Protein AF-A0A822JCQ7-F1 (afdb_monomer_lite)

pLDDT: mean 76.39, std 16.09, range [46.31, 95.25]

Radius of gyration: 12.15 Å; chains: 1; bounding box: 23×22×30 Å

Structure (mmCIF, N/CA/C/O backbone):
data_AF-A0A822JCQ7-F1
#
_entry.id   AF-A0A822JCQ7-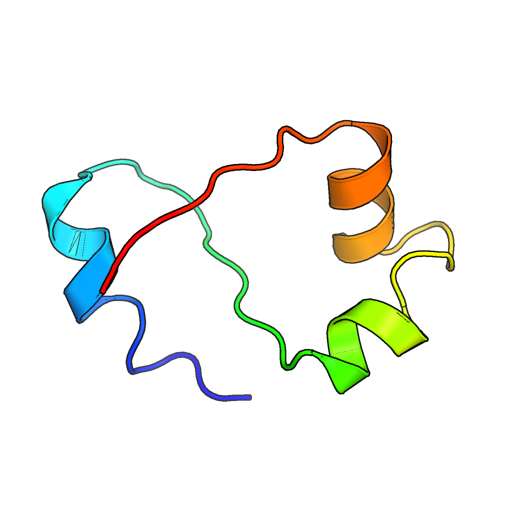F1
#
loop_
_atom_site.group_PDB
_atom_site.id
_atom_site.type_symbol
_atom_site.label_atom_id
_atom_site.label_alt_id
_atom_site.label_comp_id
_atom_site.label_asym_id
_atom_site.label_entity_id
_atom_site.label_seq_id
_atom_site.pdbx_PDB_ins_code
_atom_site.Cartn_x
_atom_site.Cartn_y
_atom_site.Cartn_z
_atom_site.occupancy
_atom_site.B_iso_or_equiv
_ato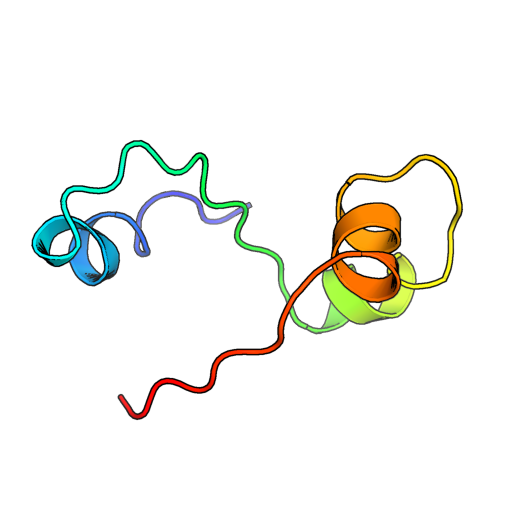m_site.auth_seq_id
_atom_site.auth_comp_id
_atom_site.auth_asym_id
_atom_site.auth_atom_id
_atom_site.pdbx_PDB_model_num
ATOM 1 N N . MET A 1 1 ? -7.896 -12.668 -3.589 1.00 46.31 1 MET A N 1
ATOM 2 C CA . MET A 1 1 ? -8.456 -11.344 -3.250 1.00 46.31 1 MET A CA 1
ATOM 3 C C . MET A 1 1 ? -9.287 -11.523 -2.002 1.00 46.31 1 MET A C 1
ATOM 5 O O . MET A 1 1 ? -10.251 -12.274 -2.045 1.00 46.31 1 MET A O 1
ATOM 9 N N . GLU A 1 2 ? -8.858 -10.953 -0.881 1.00 47.16 2 GLU A N 1
ATOM 10 C CA . GLU A 1 2 ? -9.496 -11.177 0.417 1.00 47.16 2 GLU A CA 1
ATOM 11 C C . GLU A 1 2 ? -10.072 -9.854 0.928 1.00 47.16 2 GLU A C 1
ATOM 13 O O . GLU A 1 2 ? -9.443 -9.103 1.660 1.00 47.16 2 GLU A O 1
ATOM 18 N N . THR A 1 3 ? -11.273 -9.531 0.454 1.00 54.28 3 THR A N 1
ATOM 19 C CA . THR A 1 3 ? -11.953 -8.245 0.693 1.00 54.28 3 THR A CA 1
ATOM 20 C C . THR A 1 3 ? -12.705 -8.210 2.032 1.00 54.28 3 THR A C 1
ATOM 22 O O . THR A 1 3 ? -13.160 -7.162 2.476 1.00 54.28 3 THR A O 1
ATOM 25 N N . VAL A 1 4 ? -12.855 -9.360 2.693 1.00 53.12 4 VAL A N 1
ATOM 26 C CA . VAL A 1 4 ? -13.913 -9.562 3.697 1.00 53.12 4 VAL A CA 1
ATOM 27 C C . VAL A 1 4 ? -13.460 -9.253 5.128 1.00 53.12 4 VAL A C 1
ATOM 29 O O . VAL A 1 4 ? -14.291 -8.911 5.960 1.00 53.12 4 VAL A O 1
ATOM 32 N N . ARG A 1 5 ? -12.155 -9.302 5.433 1.00 56.78 5 ARG A N 1
ATOM 33 C CA . ARG A 1 5 ? -11.663 -9.114 6.814 1.00 56.78 5 ARG A CA 1
ATOM 34 C C . ARG A 1 5 ? -11.272 -7.684 7.185 1.00 56.78 5 ARG A C 1
ATOM 36 O O . ARG A 1 5 ? -11.135 -7.395 8.366 1.00 56.78 5 ARG A O 1
ATOM 43 N N . LEU A 1 6 ? -11.125 -6.782 6.213 1.00 56.22 6 LEU A N 1
ATOM 44 C CA . LEU A 1 6 ? -10.709 -5.404 6.501 1.00 56.22 6 LEU A CA 1
ATOM 45 C C . LEU A 1 6 ? -11.872 -4.475 6.861 1.00 56.22 6 LEU A C 1
ATOM 47 O O . LEU A 1 6 ? -11.669 -3.509 7.587 1.00 56.22 6 LEU A O 1
ATOM 51 N N . TRP A 1 7 ? -13.090 -4.772 6.397 1.00 53.16 7 TRP A N 1
ATOM 52 C CA . TRP A 1 7 ? -14.275 -3.978 6.741 1.00 53.16 7 TRP A CA 1
ATOM 53 C C . TRP A 1 7 ? -14.528 -3.929 8.249 1.00 53.16 7 TRP A C 1
ATOM 55 O O . TRP A 1 7 ? -14.900 -2.878 8.761 1.00 53.16 7 TRP A O 1
ATOM 65 N N . ASP A 1 8 ? -14.268 -5.028 8.960 1.00 61.38 8 ASP A N 1
ATOM 66 C CA . ASP A 1 8 ? -14.439 -5.108 10.415 1.00 61.38 8 ASP A CA 1
ATOM 67 C C . ASP A 1 8 ? -13.449 -4.185 11.154 1.00 61.38 8 ASP A C 1
ATOM 69 O O . ASP A 1 8 ? -13.829 -3.440 12.055 1.00 61.38 8 ASP A O 1
ATOM 73 N N . VAL A 1 9 ? -12.199 -4.131 10.678 1.00 62.84 9 VAL A N 1
ATOM 74 C CA . VAL A 1 9 ? -11.123 -3.285 11.230 1.00 62.84 9 VAL A CA 1
ATOM 75 C C . VAL A 1 9 ? -11.307 -1.803 10.882 1.00 62.84 9 VAL A C 1
ATOM 77 O O . VAL A 1 9 ? -10.943 -0.927 11.663 1.00 62.84 9 VAL A O 1
ATOM 80 N N . LEU A 1 10 ? -11.867 -1.502 9.709 1.00 60.12 10 LEU A N 1
ATOM 81 C CA . LEU A 1 10 ? -11.999 -0.137 9.187 1.00 60.12 10 LEU A CA 1
ATOM 82 C C . LEU A 1 10 ? -13.347 0.522 9.491 1.00 60.12 10 LEU A C 1
ATOM 84 O O . LEU A 1 10 ? -13.460 1.746 9.413 1.00 60.12 10 LEU A O 1
ATOM 88 N N . SER A 1 11 ? -14.347 -0.269 9.885 1.00 58.94 11 SER A N 1
ATOM 89 C CA . SER A 1 11 ? -15.655 0.182 10.375 1.00 58.94 11 SER A CA 1
ATOM 90 C C . SER A 1 11 ? -15.593 1.374 11.354 1.00 58.94 11 SER A C 1
ATOM 92 O O . SER A 1 11 ? -16.376 2.318 11.189 1.00 58.94 11 SER A O 1
ATOM 94 N N . PRO A 1 12 ? -14.645 1.441 12.319 1.00 65.44 12 PRO A N 1
ATOM 95 C CA . PRO A 1 12 ? -14.593 2.537 13.287 1.00 65.44 12 PRO A CA 1
ATOM 96 C C . PRO A 1 12 ? -14.239 3.892 12.670 1.00 65.44 12 PRO A C 1
ATOM 98 O O . PRO A 1 12 ? -14.596 4.928 13.231 1.00 65.44 12 PRO A O 1
ATOM 101 N N . LEU A 1 13 ? -13.550 3.908 11.525 1.00 64.31 13 LEU A N 1
ATOM 102 C CA . LEU A 1 13 ? -13.060 5.142 10.918 1.00 64.31 13 LEU A CA 1
ATOM 103 C C . LEU A 1 13 ? -14.197 5.966 10.288 1.00 64.31 13 LEU A C 1
ATOM 105 O O . LEU A 1 13 ? -14.035 7.171 10.129 1.00 64.31 13 LEU A O 1
ATOM 109 N N . ARG A 1 14 ? -15.361 5.363 9.973 1.00 58.28 14 ARG A N 1
ATOM 110 C CA . ARG A 1 14 ? -16.523 6.003 9.303 1.00 58.28 14 ARG A CA 1
ATOM 111 C C . ARG A 1 14 ? -16.166 6.868 8.086 1.00 58.28 14 ARG A C 1
ATOM 113 O O . ARG A 1 14 ? -16.929 7.757 7.706 1.00 58.28 14 ARG A O 1
ATOM 120 N N . ILE A 1 15 ? -15.017 6.626 7.470 1.00 57.81 15 ILE A N 1
ATOM 121 C CA . ILE A 1 15 ? -14.628 7.323 6.254 1.00 57.81 15 ILE A CA 1
ATOM 122 C C . ILE A 1 15 ? -15.183 6.493 5.097 1.00 57.81 15 ILE A C 1
ATOM 124 O O . ILE A 1 15 ? -14.937 5.285 5.070 1.00 57.81 15 ILE A O 1
ATOM 128 N N . PRO A 1 16 ? -15.913 7.088 4.137 1.00 53.66 16 PRO A N 1
ATOM 129 C CA . PRO A 1 16 ? -16.257 6.427 2.885 1.00 53.66 16 PRO A CA 1
ATOM 130 C C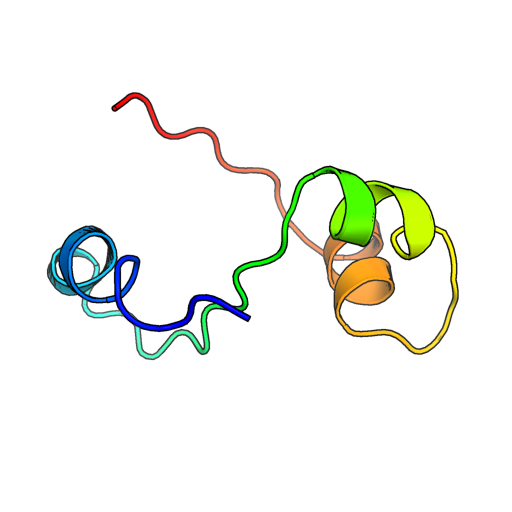 . PRO A 1 16 ? -14.987 6.299 2.032 1.00 53.66 16 PRO A C 1
ATOM 132 O O . PRO A 1 16 ? -14.821 6.964 1.015 1.00 53.66 16 PRO A O 1
ATOM 135 N N . LEU A 1 17 ? -14.037 5.493 2.496 1.00 58.75 17 LEU A N 1
ATOM 136 C CA . LEU A 1 17 ? -12.815 5.173 1.786 1.00 58.75 17 LEU A CA 1
ATOM 137 C C . LEU A 1 17 ? -13.018 3.815 1.132 1.00 58.75 17 LEU A C 1
ATOM 139 O O . LEU A 1 17 ? -13.216 2.801 1.800 1.00 58.75 17 LEU A O 1
ATOM 143 N N . TYR A 1 18 ? -12.960 3.805 -0.194 1.00 67.69 18 TYR A N 1
ATOM 144 C CA . TYR A 1 18 ? -12.704 2.590 -0.947 1.00 67.69 18 TYR A CA 1
ATOM 145 C C . TYR A 1 18 ? -11.322 2.078 -0.532 1.00 67.69 18 TYR A C 1
ATOM 147 O O . TYR A 1 18 ? -10.307 2.567 -1.025 1.00 67.69 18 TYR A O 1
ATOM 155 N N . VAL A 1 19 ? -11.270 1.144 0.420 1.00 75.38 19 VAL A N 1
ATOM 156 C CA . VAL A 1 19 ? -10.002 0.548 0.844 1.00 75.38 19 VAL A CA 1
ATOM 157 C C . VAL A 1 19 ? -9.681 -0.652 -0.029 1.00 75.38 19 VAL A C 1
ATOM 159 O O . VAL A 1 19 ? -10.420 -1.638 -0.068 1.00 75.38 19 VAL A O 1
ATOM 162 N N . LEU A 1 20 ? -8.552 -0.558 -0.725 1.00 80.44 20 LEU A N 1
ATOM 163 C CA . LEU A 1 20 ? -7.982 -1.649 -1.493 1.00 80.44 20 LEU A CA 1
ATOM 164 C C . LEU A 1 20 ? -6.963 -2.393 -0.630 1.00 80.44 20 LEU A C 1
ATOM 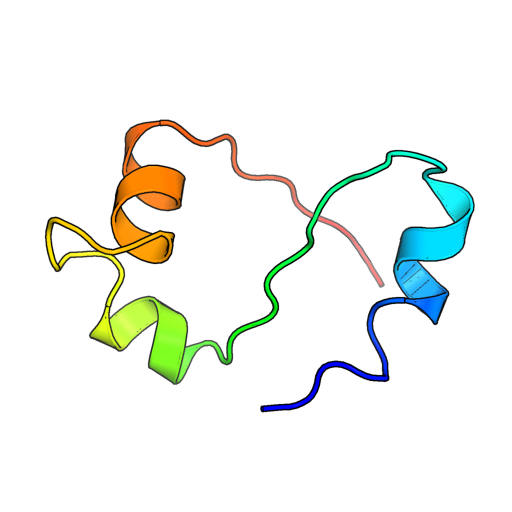166 O O . LEU A 1 20 ? -5.973 -1.819 -0.186 1.00 80.44 20 LEU A O 1
ATOM 170 N N . VAL A 1 21 ? -7.206 -3.684 -0.419 1.00 83.81 21 VAL A N 1
ATOM 171 C CA . VAL A 1 21 ? -6.303 -4.571 0.320 1.00 83.81 21 VAL A CA 1
ATOM 172 C C . VAL A 1 21 ? -5.589 -5.469 -0.663 1.00 83.81 21 VAL A C 1
ATOM 174 O O . VAL A 1 21 ? -6.225 -6.185 -1.440 1.00 83.81 21 VAL A O 1
ATOM 177 N N . VAL A 1 22 ? -4.266 -5.448 -0.607 1.00 85.94 22 VAL A N 1
ATOM 178 C CA . VAL A 1 22 ? -3.405 -6.272 -1.449 1.00 85.94 22 VAL A CA 1
ATOM 179 C C . VAL A 1 22 ? -2.433 -7.053 -0.578 1.00 85.94 22 VAL A C 1
ATOM 181 O O . VAL A 1 22 ? -2.129 -6.655 0.543 1.00 85.94 22 VAL A O 1
ATOM 184 N N . SER A 1 23 ? -1.968 -8.194 -1.085 1.00 90.06 23 SER A N 1
ATOM 185 C CA . SER A 1 23 ? -0.866 -8.911 -0.440 1.00 90.06 23 SER A CA 1
ATOM 186 C C . SER A 1 23 ? 0.438 -8.128 -0.598 1.00 90.06 23 SER A C 1
ATOM 188 O O . SER A 1 23 ? 0.578 -7.386 -1.568 1.00 90.06 23 SER A O 1
ATOM 190 N N . GLU A 1 24 ? 1.405 -8.346 0.295 1.00 90.38 24 GLU A N 1
ATOM 191 C CA . GLU A 1 24 ? 2.749 -7.755 0.187 1.00 90.38 24 GLU A CA 1
ATOM 192 C C . GLU A 1 24 ? 3.388 -8.058 -1.175 1.00 90.38 24 GLU A C 1
ATOM 194 O O . GLU A 1 24 ? 3.835 -7.151 -1.867 1.00 90.38 24 GLU A O 1
ATOM 199 N N . LYS A 1 25 ? 3.284 -9.308 -1.643 1.00 93.19 25 LYS A N 1
ATOM 200 C CA . LYS A 1 25 ? 3.744 -9.693 -2.981 1.00 93.19 25 LYS A CA 1
ATOM 201 C C . LYS A 1 25 ? 3.083 -8.864 -4.089 1.00 93.19 25 LYS A C 1
ATOM 203 O O . LYS A 1 25 ? 3.756 -8.391 -4.994 1.00 93.19 25 LYS A O 1
ATOM 208 N N . SER A 1 26 ? 1.762 -8.699 -4.036 1.00 90.38 26 SER A N 1
ATOM 209 C CA . SER A 1 26 ? 1.031 -7.902 -5.030 1.00 90.38 26 SER A CA 1
ATOM 210 C C . SER A 1 26 ? 1.330 -6.408 -4.920 1.00 90.38 26 SER A C 1
ATOM 212 O O . SER A 1 26 ? 1.190 -5.695 -5.901 1.00 90.38 26 SER A O 1
ATOM 214 N N . TYR A 1 27 ? 1.703 -5.915 -3.746 1.00 92.56 27 TYR A N 1
ATOM 215 C CA . TYR A 1 27 ? 2.180 -4.550 -3.608 1.00 92.56 27 TYR A CA 1
ATOM 216 C C . TYR A 1 27 ? 3.541 -4.395 -4.297 1.00 92.56 27 TYR A C 1
ATOM 218 O O . TYR A 1 27 ? 3.688 -3.545 -5.171 1.00 92.56 27 TYR A O 1
ATOM 226 N N . ASP A 1 28 ? 4.502 -5.266 -3.983 1.00 94.50 28 ASP A N 1
ATOM 227 C CA . ASP A 1 28 ? 5.854 -5.196 -4.541 1.00 94.50 28 ASP A CA 1
ATOM 228 C C . ASP A 1 28 ? 5.906 -5.413 -6.054 1.00 94.50 28 ASP A C 1
ATOM 230 O O . ASP A 1 28 ? 6.659 -4.724 -6.735 1.00 94.50 28 ASP A O 1
ATOM 234 N N . ASP A 1 29 ? 5.084 -6.318 -6.588 1.00 94.44 29 ASP A N 1
ATOM 235 C CA . ASP A 1 29 ? 5.042 -6.599 -8.026 1.00 94.44 29 ASP A CA 1
ATOM 236 C C . ASP A 1 29 ? 4.522 -5.390 -8.846 1.00 94.44 29 ASP A C 1
ATOM 238 O O . ASP A 1 29 ? 4.810 -5.291 -10.038 1.00 94.44 29 ASP A O 1
ATOM 242 N N . TRP A 1 30 ? 3.743 -4.479 -8.240 1.00 94.38 30 TRP A N 1
ATOM 243 C CA . TRP A 1 30 ? 2.973 -3.458 -8.971 1.00 94.38 30 TRP A CA 1
ATOM 244 C C . TRP A 1 30 ? 3.240 -2.005 -8.556 1.00 94.38 30 TRP A C 1
ATOM 246 O O . TRP A 1 30 ? 2.845 -1.098 -9.289 1.00 94.38 30 TRP A O 1
ATOM 256 N N . LYS A 1 31 ? 3.917 -1.752 -7.430 1.00 93.25 31 LYS A N 1
ATOM 257 C CA . LYS A 1 31 ? 4.190 -0.390 -6.928 1.00 93.25 31 LYS A CA 1
ATOM 258 C C . LYS A 1 31 ? 4.976 0.496 -7.897 1.00 93.25 31 LYS A C 1
ATOM 260 O O . LYS A 1 31 ? 4.826 1.709 -7.846 1.00 93.25 31 LYS A O 1
ATOM 265 N N . ASP A 1 32 ? 5.768 -0.107 -8.783 1.00 95.25 32 ASP A N 1
ATOM 266 C CA . ASP A 1 32 ? 6.623 0.590 -9.750 1.00 95.25 32 ASP A CA 1
ATOM 267 C C . ASP A 1 32 ? 6.034 0.593 -11.178 1.00 95.25 32 ASP A C 1
ATOM 269 O O . ASP A 1 32 ? 6.705 1.001 -12.126 1.00 95.25 32 ASP A O 1
ATOM 273 N N . VAL A 1 33 ? 4.785 0.134 -11.358 1.00 94.94 33 VAL A N 1
ATOM 274 C CA . VAL A 1 33 ? 4.119 0.015 -12.669 1.00 94.94 33 VAL A CA 1
ATOM 275 C C . VAL A 1 33 ? 3.116 1.162 -12.881 1.00 94.94 33 VAL A C 1
ATOM 277 O O . VAL A 1 33 ? 2.042 1.141 -12.268 1.00 94.94 33 VAL A O 1
ATOM 280 N N . PRO A 1 34 ? 3.403 2.131 -13.778 1.00 92.12 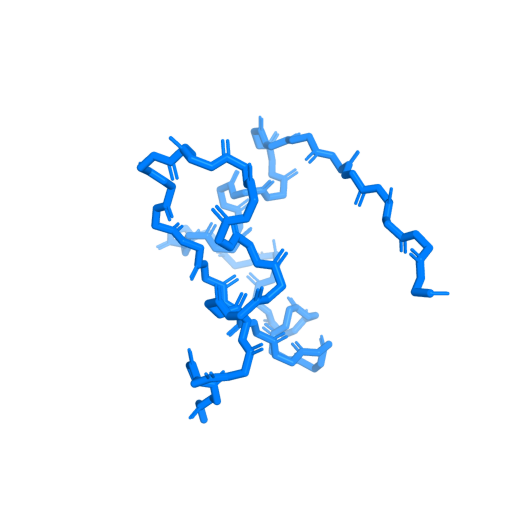34 PRO A N 1
ATOM 281 C CA . PRO A 1 34 ? 2.531 3.278 -14.024 1.00 92.12 34 PRO A CA 1
ATOM 282 C C . PRO A 1 34 ? 1.127 2.893 -14.494 1.00 92.12 34 PRO A C 1
ATOM 284 O O . PRO A 1 34 ? 0.940 1.897 -15.195 1.00 92.12 34 PRO A O 1
ATOM 287 N N . GLY A 1 35 ? 0.139 3.723 -14.153 1.00 89.25 35 GLY A N 1
ATOM 288 C CA . GLY A 1 35 ? -1.257 3.512 -14.549 1.00 89.25 35 GLY A CA 1
ATOM 289 C C . GLY A 1 35 ? -2.012 2.499 -13.684 1.00 89.25 35 GLY A C 1
ATOM 290 O O . GLY A 1 35 ? -3.106 2.071 -14.054 1.00 89.25 35 GLY A O 1
ATOM 291 N N . THR A 1 36 ? -1.455 2.115 -12.532 1.00 89.19 36 THR A N 1
ATOM 292 C CA . THR A 1 36 ? -2.143 1.296 -11.529 1.00 89.19 36 THR A CA 1
ATOM 293 C C . THR A 1 36 ? -2.478 2.122 -10.296 1.00 89.19 36 THR A C 1
ATOM 295 O O . THR A 1 36 ? -1.716 2.993 -9.892 1.00 89.19 36 THR A O 1
ATOM 298 N N . VAL A 1 37 ? -3.595 1.805 -9.636 1.00 87.06 37 VAL A N 1
ATOM 299 C CA . VAL A 1 37 ? -3.977 2.464 -8.373 1.00 87.06 37 VAL A CA 1
ATOM 300 C C . VAL A 1 37 ? -2.924 2.279 -7.269 1.00 87.06 37 VAL A C 1
ATOM 302 O O . VAL A 1 37 ? -2.816 3.123 -6.388 1.00 87.06 37 VAL A O 1
ATOM 305 N N . ILE A 1 38 ? -2.132 1.199 -7.322 1.00 90.19 38 ILE A N 1
ATOM 306 C CA . ILE A 1 38 ? -1.036 0.947 -6.376 1.00 90.19 38 ILE A CA 1
ATOM 307 C C . ILE A 1 38 ? 0.111 1.925 -6.638 1.00 90.19 38 ILE A C 1
ATOM 309 O O . ILE A 1 38 ? 0.573 2.556 -5.694 1.00 90.19 38 ILE A O 1
ATOM 313 N N . TYR A 1 39 ? 0.525 2.091 -7.898 1.00 91.00 39 TYR A N 1
ATOM 314 C CA . TYR A 1 39 ? 1.545 3.067 -8.284 1.00 91.00 39 TYR A CA 1
ATOM 315 C C . TYR A 1 39 ? 1.153 4.481 -7.860 1.00 91.00 39 TYR A C 1
ATOM 317 O O . TYR A 1 39 ? 1.898 5.110 -7.116 1.00 91.00 39 TYR A O 1
ATOM 325 N N . GLU A 1 40 ? -0.052 4.931 -8.230 1.00 90.00 40 GLU A N 1
ATOM 326 C CA . GLU A 1 40 ? -0.574 6.255 -7.852 1.00 90.00 40 GLU A CA 1
ATOM 327 C C . GLU A 1 40 ? -0.592 6.443 -6.323 1.00 90.00 40 GLU A C 1
ATOM 329 O O . GLU A 1 40 ? -0.180 7.479 -5.801 1.00 90.00 40 GLU A O 1
ATOM 334 N N . ALA A 1 41 ? -0.984 5.409 -5.569 1.00 89.06 41 ALA A N 1
ATOM 335 C CA . ALA A 1 41 ? -0.960 5.452 -4.109 1.00 89.06 41 ALA A CA 1
ATOM 336 C C . ALA A 1 41 ? 0.460 5.553 -3.521 1.00 89.06 41 ALA A C 1
ATOM 338 O O . ALA A 1 41 ? 0.619 6.132 -2.448 1.00 89.06 41 ALA A O 1
ATOM 339 N N . VAL A 1 42 ? 1.488 5.018 -4.188 1.00 90.56 42 VAL A N 1
ATOM 340 C CA . VAL A 1 42 ? 2.890 5.155 -3.756 1.00 90.56 42 VAL A CA 1
ATOM 341 C C . VAL A 1 42 ? 3.432 6.552 -4.046 1.00 90.56 42 VAL A C 1
ATOM 343 O O . VAL A 1 42 ? 4.126 7.113 -3.199 1.00 90.56 42 VAL A O 1
ATOM 346 N N . ILE A 1 43 ? 3.123 7.118 -5.215 1.00 92.31 43 ILE A N 1
ATOM 347 C CA . ILE A 1 43 ? 3.669 8.420 -5.624 1.00 92.31 43 ILE A CA 1
ATOM 348 C C . ILE A 1 43 ? 2.9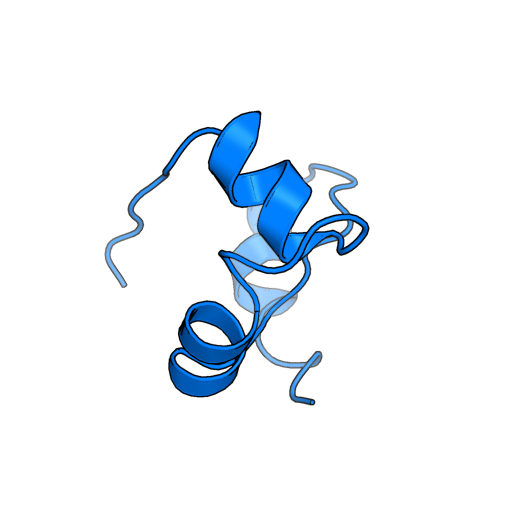58 9.611 -4.967 1.00 92.31 43 ILE A C 1
ATOM 350 O O . ILE A 1 43 ? 3.618 10.587 -4.612 1.00 92.31 43 ILE A O 1
ATOM 354 N N . GLU A 1 44 ? 1.639 9.541 -4.770 1.00 88.44 44 GLU A N 1
ATOM 355 C CA . GLU A 1 44 ? 0.830 10.656 -4.251 1.00 88.44 44 GLU A CA 1
ATOM 356 C C . GLU A 1 44 ? 0.345 10.440 -2.810 1.00 88.44 44 GLU A C 1
ATOM 358 O O . GLU A 1 44 ? -0.088 11.380 -2.133 1.00 88.44 44 GLU A O 1
ATOM 363 N N . GLY A 1 45 ? 0.380 9.196 -2.330 1.00 84.81 45 GLY A N 1
ATOM 364 C CA . GLY A 1 45 ? -0.214 8.820 -1.056 1.00 84.81 45 GLY A CA 1
ATOM 365 C C . GLY A 1 45 ? 0.621 9.175 0.173 1.00 84.81 45 GLY A C 1
ATOM 366 O O . GLY A 1 45 ? 1.754 9.652 0.118 1.00 84.81 45 GLY A O 1
ATOM 367 N N . LYS A 1 46 ? 0.028 8.916 1.342 1.00 84.62 46 LYS A N 1
ATOM 368 C CA . LYS A 1 46 ? 0.693 9.007 2.646 1.00 84.62 46 LYS A CA 1
ATOM 369 C C . LYS A 1 46 ? 0.731 7.631 3.286 1.00 84.62 46 LYS A C 1
ATOM 371 O O . LYS A 1 46 ? -0.279 6.932 3.313 1.00 84.62 46 LYS A O 1
ATOM 376 N N . VAL A 1 47 ? 1.887 7.272 3.835 1.00 84.75 47 VAL A N 1
ATOM 377 C CA . VAL A 1 47 ? 2.062 6.010 4.556 1.00 84.75 47 VAL A CA 1
ATOM 378 C C . VAL A 1 47 ? 1.562 6.176 5.988 1.00 84.75 47 VAL A C 1
ATOM 380 O O . VAL A 1 47 ? 2.001 7.073 6.709 1.00 84.75 47 VAL A O 1
ATOM 383 N N . PHE A 1 48 ? 0.656 5.291 6.397 1.00 81.69 48 PHE A N 1
ATOM 384 C CA . PHE A 1 48 ? 0.153 5.190 7.764 1.00 81.69 48 PHE A CA 1
ATOM 385 C C . PHE A 1 48 ? 0.542 3.831 8.343 1.00 81.69 48 PHE A C 1
ATOM 387 O O . PHE A 1 48 ? 0.472 2.818 7.650 1.00 81.69 48 PHE A O 1
ATOM 394 N N . TYR A 1 49 ? 0.915 3.807 9.620 1.00 80.06 49 TYR A N 1
ATOM 395 C CA . TYR A 1 49 ? 1.209 2.579 10.354 1.00 80.06 49 TYR A CA 1
ATOM 396 C C . TYR A 1 49 ? 0.115 2.352 11.393 1.00 80.06 49 TYR A C 1
ATOM 398 O O . TYR A 1 49 ? -0.241 3.274 12.129 1.00 80.06 49 TYR A O 1
ATOM 406 N N . GLY A 1 50 ? -0.418 1.135 11.447 1.00 73.12 50 GLY A N 1
ATOM 407 C CA . GLY A 1 50 ? -1.334 0.692 12.491 1.00 73.12 50 GLY A CA 1
ATOM 408 C C . GLY A 1 50 ? -0.696 -0.444 13.275 1.00 73.12 50 GLY A C 1
ATOM 409 O O . GLY A 1 50 ? -0.197 -1.396 12.677 1.00 73.12 50 GLY A O 1
ATOM 410 N N . THR A 1 51 ? -0.699 -0.339 14.600 1.00 53.38 51 THR A N 1
ATOM 411 C CA . THR A 1 51 ? -0.379 -1.465 15.482 1.00 53.38 51 THR A CA 1
ATOM 412 C C . THR A 1 51 ? -1.647 -2.295 15.660 1.00 53.38 51 THR A C 1
ATOM 414 O O . THR A 1 51 ? -2.703 -1.725 15.938 1.00 53.38 51 THR A O 1
ATOM 417 N N . VAL A 1 52 ? -1.537 -3.611 15.460 1.00 55.47 52 VAL A N 1
ATOM 418 C CA . VAL A 1 52 ? -2.595 -4.591 15.768 1.00 55.47 52 VAL A CA 1
ATOM 419 C C . VAL A 1 52 ? -2.670 -4.819 17.271 1.00 55.47 52 VAL A C 1
ATOM 421 O O . VAL A 1 52 ? -1.587 -4.932 17.889 1.00 55.47 52 VAL A O 1
#

Foldseek 3Di:
DDPDPVCVVCVVVPDPDPDDDDDPVVLVVPCCPPPDPSVCCNVPHDDDDDDD

Sequence (52 aa):
METVRLWDVLSPLRIPLYVLVVSEKSYDDWKDVPGTVIYEAVIEGKVFYGTV

Secondary structure (DSSP, 8-state):
---SSHHHHHGGG----------HHHHHHHTTSTTSHHHHHHHH--------